Protein AF-A0AAJ6CS43-F1 (afdb_monomer_lite)

Radius of gyration: 24.89 Å; chains: 1; bounding box: 46×16×70 Å

pLDDT: mean 78.53, std 12.52, range [48.0, 92.06]

Sequence (75 aa):
MVIKWVLLFVAFLIVGGCWLLVRNDRRNNKPQQQSTVEEEHYRLGREHALAGEKASLATEAYKDGFSDGLKQRKS

Structure (mmCIF, N/CA/C/O backbone):
data_AF-A0AAJ6CS43-F1
#
_entry.id   AF-A0AAJ6CS43-F1
#
loop_
_atom_site.group_PDB
_atom_site.id
_atom_site.type_symbol
_atom_site.label_atom_id
_atom_site.label_alt_id
_atom_site.label_comp_id
_atom_site.label_asym_id
_atom_site.label_entity_id
_atom_site.label_seq_id
_atom_site.pdbx_PDB_ins_code
_atom_site.Cartn_x
_atom_site.Cartn_y
_atom_site.Cartn_z
_atom_site.occupancy
_atom_site.B_iso_or_equiv
_atom_site.auth_seq_id
_atom_site.auth_comp_id
_atom_site.auth_asym_id
_atom_site.auth_atom_id
_atom_site.pdbx_PDB_model_num
ATOM 1 N N . MET A 1 1 ? 22.882 6.003 -50.680 1.00 62.62 1 MET A N 1
ATOM 2 C CA . MET A 1 1 ? 22.252 7.095 -49.895 1.00 62.62 1 MET A CA 1
ATOM 3 C C . MET A 1 1 ? 21.149 6.612 -48.948 1.00 62.62 1 MET A C 1
ATOM 5 O O . MET A 1 1 ? 21.142 7.060 -47.812 1.00 62.62 1 MET A O 1
ATOM 9 N N . VAL A 1 2 ? 20.272 5.682 -49.349 1.00 73.44 2 VAL A N 1
ATOM 10 C CA . VAL A 1 2 ? 19.100 5.228 -48.558 1.00 73.44 2 VAL A CA 1
ATOM 11 C C . VAL A 1 2 ? 19.458 4.522 -47.238 1.00 73.44 2 VAL A C 1
ATOM 13 O O . VAL A 1 2 ? 18.852 4.795 -46.210 1.00 73.44 2 VAL A O 1
ATOM 16 N N . ILE A 1 3 ? 20.507 3.693 -47.224 1.00 81.69 3 ILE A N 1
ATOM 17 C CA . ILE A 1 3 ? 20.952 2.940 -46.030 1.00 81.69 3 ILE A CA 1
ATOM 18 C C . ILE A 1 3 ? 21.264 3.848 -44.830 1.00 81.69 3 ILE A C 1
ATOM 20 O O . ILE A 1 3 ? 20.985 3.495 -43.689 1.00 81.69 3 ILE A O 1
ATOM 24 N N . LYS A 1 4 ? 21.794 5.050 -45.078 1.00 81.12 4 LYS A N 1
ATOM 25 C CA . LYS A 1 4 ? 22.167 5.996 -44.018 1.00 81.12 4 LYS A CA 1
ATOM 26 C C . LYS A 1 4 ? 20.931 6.558 -43.301 1.00 81.12 4 LYS A C 1
ATOM 28 O O . LYS A 1 4 ? 20.960 6.738 -42.090 1.00 81.12 4 LYS A O 1
ATOM 33 N N . TRP A 1 5 ? 19.832 6.746 -44.032 1.00 84.31 5 TRP A N 1
ATOM 34 C CA . TRP A 1 5 ? 18.541 7.166 -43.478 1.00 84.31 5 TRP A CA 1
ATOM 35 C C . TRP A 1 5 ? 17.852 6.047 -42.700 1.00 84.31 5 TRP A C 1
ATOM 37 O O . TRP A 1 5 ? 17.295 6.303 -41.638 1.00 84.31 5 TRP A O 1
ATOM 47 N N . VAL A 1 6 ? 17.957 4.803 -43.177 1.00 84.75 6 VAL A N 1
ATOM 48 C CA . VAL A 1 6 ? 17.419 3.629 -42.471 1.00 84.75 6 VAL A CA 1
ATOM 49 C C . VAL A 1 6 ? 18.102 3.452 -41.113 1.00 84.75 6 VAL A C 1
ATOM 51 O O . VAL A 1 6 ? 17.422 3.279 -40.106 1.00 84.75 6 VAL A O 1
ATOM 54 N N . LEU A 1 7 ? 19.433 3.578 -41.053 1.00 82.75 7 LEU A N 1
ATOM 55 C CA . LEU A 1 7 ? 20.180 3.478 -39.794 1.00 82.75 7 LEU A CA 1
ATOM 56 C C . LEU A 1 7 ? 19.816 4.591 -38.799 1.00 82.75 7 LEU A C 1
ATOM 58 O O . LEU A 1 7 ? 19.660 4.319 -37.609 1.00 82.75 7 LEU A O 1
ATOM 62 N N . LEU A 1 8 ? 19.627 5.826 -39.275 1.00 82.88 8 LEU A N 1
ATOM 63 C CA . LEU A 1 8 ? 19.184 6.939 -38.428 1.00 82.88 8 LEU A CA 1
ATOM 64 C C . LEU A 1 8 ? 17.766 6.723 -37.887 1.00 82.88 8 LEU A C 1
ATOM 66 O O . LEU A 1 8 ? 17.503 7.022 -36.724 1.00 82.88 8 LEU A O 1
ATOM 70 N N . PHE A 1 9 ? 16.868 6.165 -38.699 1.00 84.44 9 PHE A N 1
ATOM 71 C CA . PHE A 1 9 ? 15.496 5.882 -38.285 1.00 84.44 9 PHE A CA 1
ATOM 72 C C . PHE A 1 9 ? 15.442 4.795 -37.205 1.00 84.44 9 PHE A C 1
ATOM 74 O O . PHE A 1 9 ? 14.760 4.955 -36.195 1.00 84.44 9 PHE A O 1
ATOM 81 N N . VAL A 1 10 ? 16.228 3.725 -37.366 1.00 83.62 10 VAL A N 1
ATOM 82 C CA . VAL A 1 10 ? 16.345 2.658 -36.361 1.00 83.62 10 VAL A CA 1
ATOM 83 C C . VAL A 1 10 ? 16.919 3.202 -35.050 1.00 83.62 10 VAL A C 1
ATOM 85 O O . VAL A 1 10 ? 16.369 2.930 -33.985 1.00 83.62 10 VAL A O 1
ATOM 88 N N . ALA A 1 11 ? 17.967 4.029 -35.110 1.00 82.69 11 ALA A N 1
ATOM 89 C CA . ALA A 1 11 ? 18.533 4.657 -33.918 1.00 82.69 11 ALA A CA 1
ATOM 90 C C . ALA A 1 11 ? 17.512 5.558 -33.197 1.00 82.69 11 ALA A C 1
ATOM 92 O O . ALA A 1 11 ? 17.408 5.514 -31.972 1.00 82.69 11 ALA A O 1
ATOM 93 N N . PHE A 1 12 ? 16.714 6.324 -33.947 1.00 84.44 12 PHE A N 1
ATOM 94 C CA . PHE A 1 12 ? 15.675 7.186 -33.381 1.00 84.44 12 PHE A CA 1
ATOM 95 C C . PHE A 1 12 ? 14.562 6.383 -32.693 1.00 84.44 12 PHE A C 1
ATOM 97 O O . PHE A 1 12 ? 14.118 6.757 -31.609 1.00 84.44 12 PHE A O 1
ATOM 104 N N . LEU A 1 13 ? 14.154 5.248 -33.272 1.00 84.38 13 LEU A N 1
ATOM 105 C CA . LEU A 1 13 ? 13.170 4.350 -32.661 1.00 84.38 13 LEU A CA 1
ATOM 106 C C . LE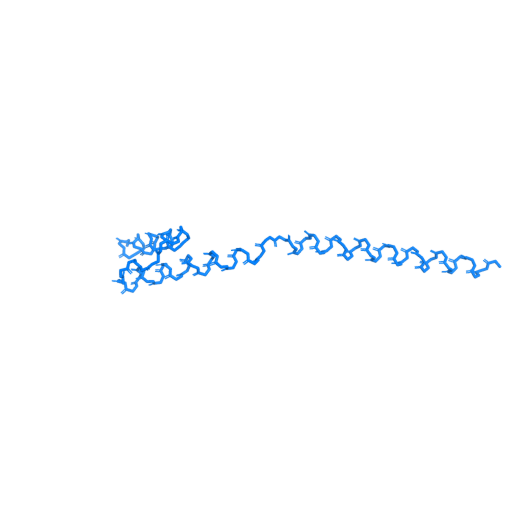U A 1 13 ? 13.691 3.697 -31.378 1.00 84.38 13 LEU A C 1
ATOM 108 O O . LEU A 1 13 ? 12.942 3.603 -30.409 1.00 84.38 13 LEU A O 1
ATOM 112 N N . ILE A 1 14 ? 14.964 3.292 -31.338 1.00 84.06 14 ILE A N 1
ATOM 113 C CA . ILE A 1 14 ? 15.573 2.713 -30.131 1.00 84.06 14 ILE A CA 1
ATOM 114 C C . ILE A 1 14 ? 15.656 3.765 -29.021 1.00 84.06 14 ILE A C 1
ATOM 116 O O . ILE A 1 14 ? 15.244 3.501 -27.895 1.00 84.06 14 ILE A O 1
ATOM 120 N N . VAL A 1 15 ? 16.127 4.978 -29.329 1.00 83.81 15 VAL A N 1
ATOM 121 C CA . VAL A 1 15 ? 16.236 6.059 -28.335 1.00 83.81 15 VAL A CA 1
ATOM 122 C C . VAL A 1 15 ? 14.855 6.509 -27.855 1.00 83.81 15 VAL A C 1
ATOM 124 O O . VAL A 1 15 ? 14.638 6.632 -26.649 1.00 83.81 15 VAL A O 1
ATOM 127 N N . GLY A 1 16 ? 13.900 6.699 -28.770 1.00 82.06 16 GLY A N 1
ATOM 128 C CA . GLY A 1 16 ? 12.521 7.054 -28.435 1.00 82.06 16 GLY A CA 1
ATOM 129 C C . GLY A 1 16 ? 11.816 5.964 -27.626 1.00 82.06 16 GLY A C 1
ATOM 130 O O . GLY A 1 16 ? 11.164 6.268 -26.629 1.00 82.06 16 GLY A O 1
ATOM 131 N N . GLY A 1 17 ? 12.008 4.696 -27.999 1.00 79.25 17 GLY A N 1
ATOM 132 C CA . GLY A 1 17 ? 11.488 3.532 -27.283 1.00 79.25 17 GLY A CA 1
ATOM 133 C C . GLY A 1 17 ? 12.068 3.401 -25.874 1.00 79.25 17 GLY A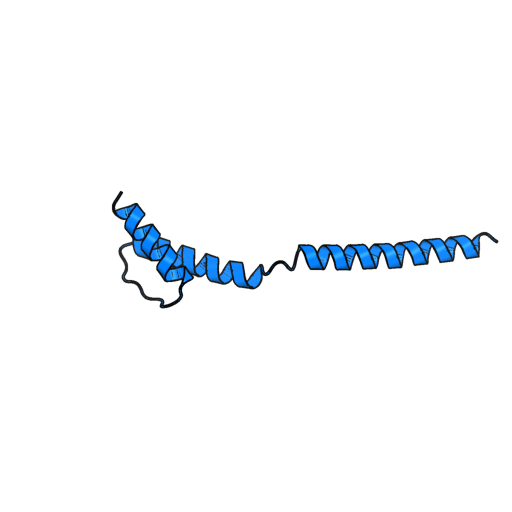 C 1
ATOM 134 O O . GLY A 1 17 ? 11.308 3.258 -24.917 1.00 79.25 17 GLY A O 1
ATOM 135 N N . CYS A 1 18 ? 13.389 3.547 -25.717 1.00 79.31 18 CYS A N 1
ATOM 136 C CA . CYS A 1 18 ? 14.052 3.569 -24.410 1.00 79.31 18 CYS A CA 1
ATOM 137 C C . CYS A 1 18 ? 13.559 4.730 -23.535 1.00 79.31 18 CYS A C 1
ATOM 139 O O . CYS A 1 18 ? 13.305 4.541 -22.345 1.00 79.31 18 CYS A O 1
ATOM 141 N N . TRP A 1 19 ? 13.370 5.922 -24.109 1.00 79.00 19 TRP A N 1
ATOM 142 C CA . TRP A 1 19 ? 12.845 7.073 -23.373 1.00 79.00 19 TRP A CA 1
ATOM 143 C C . TRP A 1 19 ? 11.396 6.853 -22.915 1.00 79.00 19 TRP A C 1
ATOM 145 O O . TRP A 1 19 ? 11.035 7.212 -21.792 1.00 79.00 19 TRP A O 1
ATOM 155 N N . LEU A 1 20 ? 10.574 6.209 -23.749 1.00 75.31 20 LEU A N 1
ATOM 156 C CA . LEU A 1 20 ? 9.187 5.879 -23.425 1.00 75.31 20 LEU A CA 1
ATOM 157 C C . LEU A 1 20 ? 9.093 4.803 -22.331 1.00 75.31 20 LEU A C 1
ATOM 159 O O . LEU A 1 20 ? 8.293 4.953 -21.409 1.00 75.31 20 LEU A O 1
ATOM 163 N N . LEU A 1 21 ? 9.951 3.779 -22.384 1.00 71.00 21 LEU A N 1
ATOM 164 C CA . LEU A 1 21 ? 10.083 2.749 -21.348 1.00 71.00 21 LEU A CA 1
ATOM 165 C C . LEU A 1 21 ? 10.483 3.350 -19.997 1.00 71.00 21 LEU A C 1
ATOM 167 O O . LEU A 1 21 ? 9.786 3.129 -19.012 1.00 71.00 21 LEU A O 1
ATOM 171 N N . VAL A 1 22 ? 11.523 4.189 -19.955 1.00 71.00 22 VAL A N 1
ATOM 172 C CA . VAL A 1 22 ? 11.955 4.878 -18.722 1.00 71.00 22 VAL A CA 1
ATOM 173 C C . VAL A 1 22 ? 10.857 5.794 -18.171 1.00 71.00 22 VAL A C 1
ATOM 175 O O . VAL A 1 22 ? 10.666 5.892 -16.958 1.00 71.00 22 VAL A O 1
ATOM 178 N N . ARG A 1 23 ? 10.103 6.474 -19.042 1.00 68.44 23 ARG A N 1
ATOM 179 C CA . ARG A 1 23 ? 8.993 7.339 -18.622 1.00 68.44 23 ARG A CA 1
ATOM 180 C C . ARG A 1 23 ? 7.804 6.541 -18.083 1.00 68.44 23 ARG A C 1
ATOM 182 O O . ARG A 1 23 ? 7.142 7.013 -17.158 1.00 68.44 23 ARG A O 1
ATOM 189 N N . ASN A 1 24 ? 7.530 5.371 -18.655 1.00 64.38 24 ASN A N 1
ATOM 190 C CA . ASN A 1 24 ? 6.483 4.473 -18.182 1.00 64.38 24 ASN A CA 1
ATOM 191 C C . ASN A 1 24 ? 6.864 3.845 -16.835 1.00 64.38 24 ASN A C 1
ATOM 193 O O . ASN A 1 24 ? 6.055 3.831 -15.911 1.00 64.38 24 ASN A O 1
ATOM 197 N N . ASP A 1 25 ? 8.125 3.441 -16.691 1.00 61.91 25 ASP A N 1
ATOM 198 C CA . ASP A 1 25 ? 8.678 2.906 -15.450 1.00 61.91 25 ASP A CA 1
ATOM 199 C C . ASP A 1 25 ? 8.585 3.929 -14.305 1.00 61.91 25 ASP A C 1
ATOM 201 O O . ASP A 1 25 ? 8.053 3.623 -13.243 1.00 61.91 25 ASP A O 1
ATOM 205 N N . ARG A 1 26 ? 8.922 5.206 -14.551 1.00 58.16 26 ARG A N 1
ATOM 206 C CA . ARG A 1 26 ? 8.730 6.278 -13.553 1.00 58.16 26 ARG A CA 1
ATOM 207 C C . ARG A 1 26 ? 7.270 6.590 -13.209 1.00 58.16 26 ARG A C 1
ATOM 209 O O . ARG A 1 26 ? 7.021 7.177 -12.159 1.00 58.16 26 ARG A O 1
ATOM 216 N N . ARG A 1 27 ? 6.308 6.280 -14.085 1.00 54.47 27 ARG A N 1
ATOM 217 C CA . ARG A 1 27 ? 4.874 6.477 -13.799 1.00 54.47 27 ARG A CA 1
ATOM 218 C C . ARG A 1 27 ? 4.270 5.308 -13.028 1.00 54.47 27 ARG A C 1
ATOM 220 O O . ARG A 1 27 ? 3.392 5.553 -12.204 1.00 54.47 27 ARG A O 1
ATOM 227 N N . ASN A 1 28 ? 4.751 4.092 -13.275 1.00 52.59 28 ASN A N 1
ATOM 228 C CA . ASN A 1 28 ? 4.311 2.895 -12.563 1.00 52.59 28 ASN A CA 1
ATOM 229 C C . ASN A 1 28 ? 5.046 2.691 -11.233 1.00 52.59 28 ASN A C 1
ATOM 231 O O . ASN A 1 28 ? 4.439 2.193 -10.296 1.00 52.59 28 ASN A O 1
ATOM 235 N N . ASN A 1 29 ? 6.278 3.187 -11.089 1.00 50.09 29 ASN A N 1
ATOM 236 C CA . ASN A 1 29 ? 6.998 3.264 -9.814 1.00 50.09 29 ASN A CA 1
ATOM 237 C C . 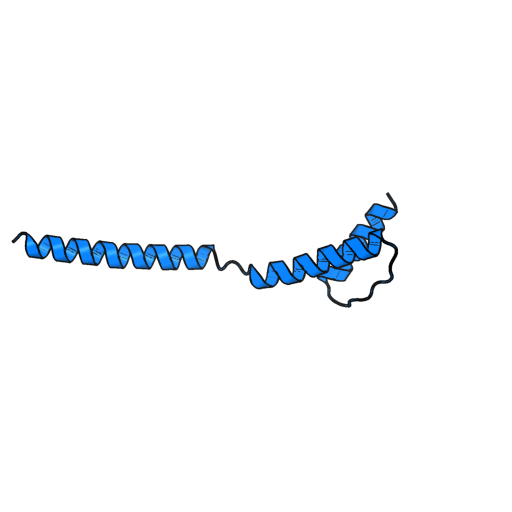ASN A 1 29 ? 6.573 4.486 -8.976 1.00 50.09 29 ASN A C 1
ATOM 239 O O . ASN A 1 29 ? 7.395 5.189 -8.387 1.00 50.09 29 ASN A O 1
ATOM 243 N N . LYS A 1 30 ? 5.262 4.740 -8.884 1.00 51.12 30 LYS A N 1
ATOM 244 C CA . LYS A 1 30 ? 4.720 5.275 -7.626 1.00 51.12 30 LYS A CA 1
ATOM 245 C C . LYS A 1 30 ? 4.905 4.179 -6.567 1.00 51.12 30 LYS A C 1
ATOM 247 O O . LYS A 1 30 ? 4.938 3.016 -6.952 1.00 51.12 30 LYS A O 1
ATOM 252 N N . PRO A 1 31 ? 5.062 4.504 -5.275 1.00 49.00 31 PRO A N 1
ATOM 253 C CA . PRO A 1 31 ? 5.426 3.555 -4.217 1.00 49.00 31 PRO A CA 1
ATOM 254 C C . PRO A 1 31 ? 4.281 2.567 -3.933 1.00 49.00 31 PRO A C 1
ATOM 256 O O . PRO A 1 31 ? 3.661 2.590 -2.878 1.00 49.00 31 PRO A O 1
ATOM 259 N N . GLN A 1 32 ? 3.965 1.707 -4.896 1.00 48.00 32 GLN A N 1
ATOM 260 C CA . GLN A 1 32 ? 2.833 0.796 -4.841 1.00 48.00 32 GLN A CA 1
ATOM 261 C C . GLN A 1 32 ? 3.086 -0.324 -3.836 1.00 48.00 32 GLN A C 1
ATOM 263 O O . GLN A 1 32 ? 2.150 -0.856 -3.263 1.00 48.00 32 GLN A O 1
ATOM 268 N N . GLN A 1 33 ? 4.357 -0.649 -3.594 1.00 50.38 33 GLN A N 1
ATOM 269 C CA . GLN A 1 33 ? 4.761 -1.724 -2.694 1.00 50.38 33 GLN A CA 1
ATOM 270 C C . GLN A 1 33 ? 4.649 -1.338 -1.212 1.00 50.38 33 GLN A C 1
ATOM 272 O O . GLN A 1 33 ? 4.494 -2.208 -0.362 1.00 50.38 33 GLN A O 1
ATOM 277 N N . GLN A 1 34 ? 4.708 -0.040 -0.904 1.00 49.91 34 GLN A N 1
ATOM 278 C CA . GLN A 1 34 ? 4.509 0.464 0.454 1.00 49.91 34 GLN A CA 1
ATOM 279 C C . GLN A 1 34 ? 3.024 0.751 0.712 1.00 49.91 34 GLN A C 1
ATOM 281 O O . GLN A 1 34 ? 2.525 0.441 1.792 1.00 49.91 34 GLN A O 1
ATOM 286 N N . SER A 1 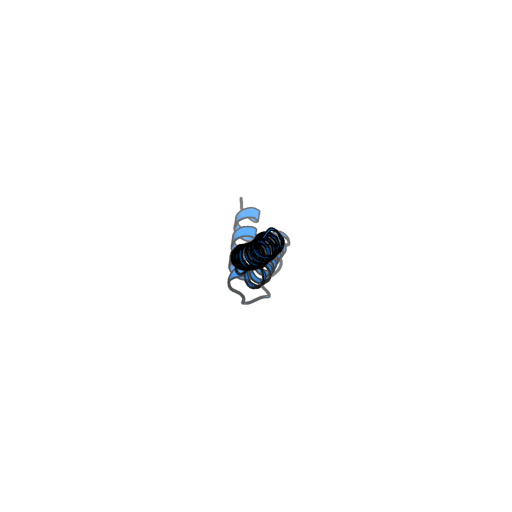35 ? 2.297 1.221 -0.314 1.00 55.94 35 SER A N 1
ATOM 287 C CA . SER A 1 35 ? 0.850 1.418 -0.215 1.00 55.94 35 SER A CA 1
ATOM 288 C C . SER A 1 35 ? 0.093 0.108 -0.006 1.00 55.94 35 SER A C 1
ATOM 290 O O . SER A 1 35 ? -0.816 0.098 0.808 1.00 55.94 35 SER A O 1
ATOM 292 N N . THR A 1 36 ? 0.466 -1.007 -0.653 1.00 68.38 36 THR A N 1
ATOM 293 C CA . THR A 1 36 ? -0.248 -2.282 -0.438 1.00 68.38 36 THR A CA 1
ATOM 294 C C . THR A 1 36 ? -0.144 -2.775 0.996 1.00 68.38 36 THR A C 1
ATOM 296 O O . THR A 1 36 ? -1.146 -3.204 1.554 1.00 68.38 36 THR A O 1
ATOM 299 N N . VAL A 1 37 ? 1.035 -2.693 1.616 1.00 77.06 37 VAL A N 1
ATOM 300 C CA . VAL A 1 37 ? 1.215 -3.190 2.986 1.00 77.06 37 VAL A CA 1
ATOM 301 C C . VAL A 1 37 ? 0.467 -2.308 3.985 1.00 77.06 37 VAL A C 1
ATOM 303 O O . VAL A 1 37 ? -0.213 -2.829 4.865 1.00 77.06 37 VAL A O 1
ATOM 306 N N . GLU A 1 38 ? 0.555 -0.983 3.871 1.00 79.44 38 GLU A N 1
ATOM 307 C CA . GLU A 1 38 ? -0.193 -0.076 4.756 1.00 79.44 38 GLU A CA 1
ATOM 308 C C . GLU A 1 38 ? -1.710 -0.221 4.569 1.00 79.44 38 GLU A C 1
ATOM 310 O O . GLU A 1 38 ? -2.453 -0.278 5.549 1.00 79.44 38 GLU A O 1
ATOM 315 N N . GLU A 1 39 ? -2.174 -0.368 3.330 1.00 80.69 39 GLU A N 1
ATOM 316 C CA . GLU A 1 39 ? -3.589 -0.534 3.000 1.00 80.69 39 GLU A CA 1
ATOM 317 C C . GLU A 1 39 ? -4.140 -1.890 3.478 1.00 80.69 39 GLU A C 1
ATOM 319 O O . GLU A 1 39 ? -5.255 -1.952 4.003 1.00 80.69 39 GLU A O 1
ATOM 324 N N . GLU A 1 40 ? -3.341 -2.960 3.410 1.00 85.31 40 GLU A N 1
ATOM 325 C CA . GLU A 1 40 ? -3.662 -4.255 4.023 1.00 85.31 40 GLU A CA 1
ATOM 326 C C . GLU A 1 40 ? -3.791 -4.149 5.548 1.00 85.31 40 GLU A C 1
ATOM 328 O O . GLU A 1 40 ? -4.784 -4.615 6.112 1.00 85.31 40 GLU A O 1
ATOM 333 N N . HIS A 1 41 ? -2.842 -3.490 6.223 1.00 88.06 41 HIS A N 1
ATOM 334 C CA . HIS A 1 41 ? -2.911 -3.281 7.673 1.00 88.06 41 HIS A CA 1
ATOM 335 C C . HIS A 1 41 ? -4.140 -2.459 8.073 1.00 88.06 41 HIS A C 1
ATOM 337 O O . HIS A 1 41 ? -4.809 -2.795 9.053 1.00 88.06 41 HIS A O 1
ATOM 343 N N . TYR A 1 42 ? -4.459 -1.415 7.309 1.00 88.12 42 TYR A N 1
ATOM 344 C CA . TYR A 1 42 ? -5.650 -0.600 7.516 1.00 88.12 42 TYR A CA 1
ATOM 345 C C . TYR A 1 42 ? -6.936 -1.418 7.362 1.00 88.12 42 TYR A C 1
ATOM 347 O O . TYR A 1 42 ? -7.825 -1.358 8.220 1.00 88.12 42 TYR A O 1
ATOM 355 N N . ARG A 1 43 ? -7.034 -2.239 6.312 1.00 87.50 43 ARG A N 1
ATOM 356 C CA . ARG A 1 43 ? -8.213 -3.082 6.091 1.00 87.50 43 ARG A CA 1
ATOM 357 C C . ARG A 1 43 ? -8.382 -4.124 7.196 1.00 87.50 43 ARG A C 1
ATOM 359 O O . ARG A 1 43 ? -9.486 -4.262 7.719 1.00 87.50 43 ARG A O 1
ATOM 366 N N . LEU A 1 44 ? -7.290 -4.766 7.613 1.00 89.88 44 LEU A N 1
ATOM 367 C CA . LEU A 1 44 ? -7.287 -5.731 8.714 1.00 89.88 44 LEU A CA 1
ATOM 368 C C . LEU A 1 44 ? -7.751 -5.093 10.033 1.00 89.88 44 LEU A C 1
ATOM 370 O O . LEU A 1 44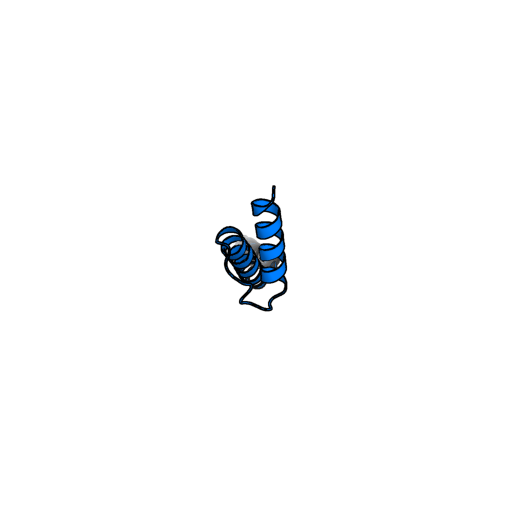 ? -8.593 -5.652 10.733 1.00 89.88 44 LEU A O 1
ATOM 374 N N . GLY A 1 45 ? -7.256 -3.890 10.347 1.00 90.31 45 GLY A N 1
ATOM 375 C CA . GLY A 1 45 ? -7.691 -3.135 11.524 1.00 90.31 45 GLY A CA 1
ATOM 376 C C . GLY A 1 45 ? -9.193 -2.876 11.521 1.00 90.31 45 GLY A C 1
ATOM 377 O O . GLY A 1 45 ? -9.869 -3.112 12.525 1.00 90.31 45 GLY A O 1
ATOM 378 N N . ARG A 1 46 ? -9.738 -2.452 10.378 1.00 90.38 46 ARG A N 1
ATOM 379 C CA . ARG A 1 46 ? -11.174 -2.202 10.221 1.00 90.38 46 ARG A CA 1
ATOM 380 C C . ARG A 1 46 ? -12.006 -3.470 10.407 1.00 90.38 46 ARG A C 1
ATOM 382 O O . ARG A 1 46 ? -13.004 -3.432 11.125 1.00 90.38 46 ARG A O 1
ATOM 389 N N . GLU A 1 47 ? -11.597 -4.577 9.793 1.00 90.62 47 GLU A N 1
ATOM 390 C CA . GLU A 1 47 ? -12.282 -5.870 9.905 1.00 90.62 47 GLU A CA 1
ATOM 391 C C . GLU A 1 47 ? -12.308 -6.371 11.360 1.00 90.62 47 GLU A C 1
ATOM 393 O O . GLU A 1 47 ? -13.381 -6.698 11.870 1.00 90.62 47 GLU A O 1
ATOM 398 N N . HIS A 1 48 ? -11.178 -6.317 12.073 1.00 91.50 48 HIS A N 1
ATOM 399 C CA . HIS A 1 48 ? -11.099 -6.691 13.493 1.00 91.50 48 HIS A CA 1
ATOM 400 C C . HIS A 1 48 ? -12.019 -5.832 14.380 1.00 91.50 48 HIS A C 1
ATOM 402 O O . HIS A 1 48 ? -12.694 -6.346 15.274 1.00 91.50 48 HIS A O 1
ATOM 408 N N . ALA A 1 49 ? -12.091 -4.520 14.129 1.00 90.19 49 ALA A N 1
ATOM 409 C CA . ALA A 1 49 ? -12.976 -3.628 14.878 1.00 90.19 49 ALA A CA 1
ATOM 410 C C . ALA A 1 49 ? -14.464 -3.932 14.653 1.00 90.19 49 ALA A C 1
ATOM 412 O O . ALA A 1 49 ? -15.257 -3.876 15.599 1.00 90.19 49 ALA A O 1
ATOM 413 N N . LEU A 1 50 ? -14.845 -4.276 13.420 1.00 87.88 50 LEU A N 1
ATOM 414 C CA . LEU A 1 50 ? -16.208 -4.693 13.082 1.00 87.88 50 LEU A CA 1
ATOM 415 C C . LEU A 1 50 ? -16.553 -6.057 13.701 1.00 87.88 50 LEU A C 1
ATOM 417 O O . LEU A 1 50 ? -17.665 -6.231 14.201 1.00 87.88 50 LEU A O 1
ATOM 421 N N . ALA A 1 51 ? -15.591 -6.984 13.744 1.00 89.00 51 ALA A N 1
ATOM 422 C CA . ALA A 1 51 ? -15.715 -8.280 14.413 1.00 89.00 51 ALA A CA 1
ATOM 423 C C . ALA A 1 51 ? -15.749 -8.178 15.954 1.00 89.00 51 ALA A C 1
ATOM 425 O O . ALA A 1 51 ? -16.137 -9.130 16.630 1.00 89.00 51 ALA A O 1
ATOM 426 N N . GLY A 1 52 ? -15.398 -7.019 16.525 1.00 85.00 52 GLY A N 1
ATOM 427 C CA . GLY A 1 52 ? -15.363 -6.796 17.973 1.00 85.00 52 GLY A CA 1
ATOM 428 C C . GLY A 1 52 ? -14.114 -7.358 18.658 1.00 85.00 52 GLY A C 1
ATOM 429 O O . GLY A 1 52 ? -14.114 -7.553 19.875 1.00 85.00 52 GLY A O 1
ATOM 430 N N . GLU A 1 53 ? -13.055 -7.616 17.894 1.00 84.62 53 GLU A N 1
ATOM 431 C CA . GLU A 1 53 ? -11.775 -8.090 18.410 1.00 84.62 53 GLU A CA 1
ATOM 432 C C . GLU A 1 53 ? -10.973 -6.952 19.061 1.00 84.62 53 GLU A C 1
ATOM 434 O O . GLU A 1 53 ? -11.227 -5.764 18.846 1.00 84.62 53 GLU A O 1
ATOM 439 N N . LYS A 1 54 ? -9.993 -7.297 19.904 1.00 82.94 54 LYS A N 1
ATOM 440 C CA . LYS A 1 54 ? -9.097 -6.304 20.517 1.00 82.94 54 LYS A CA 1
ATOM 441 C C . LYS A 1 54 ? -8.002 -5.902 19.530 1.00 82.94 54 LYS A C 1
ATOM 443 O O . LYS A 1 54 ? -7.546 -6.715 18.732 1.00 82.94 54 LYS A O 1
ATOM 448 N N . ALA A 1 55 ? -7.536 -4.657 19.619 1.00 80.19 55 ALA A N 1
ATOM 449 C CA . ALA A 1 55 ? -6.415 -4.195 18.809 1.00 80.19 55 ALA A CA 1
ATOM 450 C C . ALA A 1 55 ? -5.167 -5.051 19.091 1.00 80.19 55 ALA A C 1
ATOM 452 O O . ALA A 1 55 ? -4.671 -5.063 20.217 1.00 80.19 55 ALA A O 1
ATOM 453 N N . SER A 1 56 ? -4.683 -5.769 18.072 1.00 76.56 56 SER A N 1
ATOM 454 C CA . SER A 1 56 ? -3.567 -6.716 18.208 1.00 76.56 56 SER A CA 1
ATOM 455 C C . SER A 1 56 ? -2.275 -6.246 17.531 1.00 76.56 56 SER A C 1
ATOM 457 O O . SER A 1 56 ? -1.217 -6.811 17.797 1.00 76.56 56 SER A O 1
ATOM 459 N N . LEU A 1 57 ? -2.336 -5.223 16.674 1.00 81.44 57 LEU A N 1
ATOM 460 C CA . LEU A 1 57 ? -1.190 -4.679 15.943 1.00 81.44 57 LEU A CA 1
ATOM 461 C C . LEU A 1 57 ? -0.948 -3.209 16.296 1.00 81.44 57 LEU A C 1
ATOM 463 O O . LEU A 1 57 ? -1.881 -2.424 16.466 1.00 81.44 57 LEU A O 1
ATOM 467 N N . ALA A 1 58 ? 0.332 -2.842 16.412 1.00 80.12 58 ALA A N 1
ATOM 468 C CA . ALA A 1 58 ? 0.763 -1.500 16.804 1.00 80.12 58 ALA A CA 1
ATOM 469 C C . ALA A 1 58 ? 1.061 -0.561 15.619 1.00 80.12 58 ALA A C 1
ATOM 471 O O . ALA A 1 58 ? 1.461 0.579 15.860 1.00 80.12 58 ALA A O 1
ATOM 472 N N . THR A 1 59 ? 0.865 -1.011 14.375 1.00 85.75 59 THR A N 1
ATOM 473 C CA . THR A 1 59 ? 1.081 -0.202 13.168 1.00 85.75 59 THR A CA 1
ATOM 474 C C . THR A 1 59 ? 0.060 0.931 13.069 1.00 85.75 59 THR A C 1
ATOM 476 O O . THR A 1 59 ? -1.102 0.770 13.447 1.00 85.75 59 THR A O 1
ATOM 479 N N . GLU A 1 60 ? 0.495 2.092 12.573 1.00 85.81 60 GLU A N 1
ATOM 480 C CA . GLU A 1 60 ? -0.354 3.289 12.468 1.00 85.81 60 GLU A CA 1
ATOM 481 C C . GLU A 1 60 ? -1.568 3.032 11.567 1.00 85.81 60 GLU A C 1
ATOM 483 O O . GLU A 1 60 ? -2.702 3.200 12.009 1.00 85.81 60 GLU A O 1
ATOM 488 N N . ALA A 1 61 ? -1.345 2.457 10.381 1.00 87.88 61 ALA A N 1
ATOM 489 C CA . ALA A 1 61 ? -2.413 2.107 9.449 1.00 87.88 61 ALA A CA 1
ATOM 490 C C . ALA A 1 61 ? -3.473 1.164 10.059 1.00 87.88 61 ALA A C 1
ATOM 492 O O . ALA A 1 61 ? -4.671 1.383 9.887 1.00 87.88 61 ALA A O 1
ATOM 493 N N . TYR A 1 62 ? -3.063 0.153 10.837 1.00 90.06 62 TYR A N 1
ATOM 494 C CA . TYR A 1 62 ? -3.999 -0.751 11.520 1.00 90.06 62 TYR A CA 1
ATOM 495 C C . TYR A 1 62 ? -4.838 -0.024 12.574 1.00 90.06 62 TYR A C 1
ATOM 497 O O . TYR A 1 62 ? -6.044 -0.252 12.667 1.00 90.06 62 TYR A O 1
ATOM 505 N N . LYS A 1 63 ? -4.224 0.857 13.374 1.00 89.50 63 LYS A N 1
ATOM 506 C CA . LYS A 1 63 ? -4.943 1.634 14.396 1.00 89.50 63 LYS A CA 1
ATOM 507 C C . LYS A 1 63 ? -5.970 2.566 13.767 1.00 89.50 63 LYS A C 1
ATOM 509 O O . LYS A 1 63 ? -7.089 2.642 14.277 1.00 89.50 63 LYS A O 1
ATOM 514 N N . ASP A 1 64 ? -5.613 3.209 12.659 1.00 90.00 64 ASP A N 1
ATOM 515 C CA . ASP A 1 64 ? -6.521 4.077 11.912 1.00 90.00 64 ASP A CA 1
ATOM 516 C C . ASP A 1 64 ? -7.732 3.283 11.414 1.00 90.00 64 ASP A C 1
ATOM 518 O O . ASP A 1 64 ? -8.872 3.628 11.744 1.00 90.00 64 ASP A O 1
ATOM 522 N N . GLY A 1 65 ? -7.494 2.148 10.748 1.00 89.00 65 GLY A N 1
ATOM 523 C CA . GLY A 1 65 ? -8.556 1.264 10.266 1.00 89.00 65 GLY A CA 1
ATOM 524 C C . GLY A 1 65 ? -9.443 0.723 11.387 1.00 89.00 65 GLY A C 1
ATOM 525 O O . GLY A 1 65 ? -10.671 0.744 11.276 1.00 89.00 65 GLY A O 1
ATOM 526 N N . PHE A 1 66 ? -8.841 0.310 12.504 1.00 92.06 66 PHE A N 1
ATOM 527 C CA . PHE A 1 66 ? -9.551 -0.170 13.691 1.00 92.06 66 PHE A CA 1
ATOM 528 C C . PHE A 1 66 ? -10.419 0.924 14.324 1.00 92.06 66 PHE A C 1
ATOM 530 O O . PHE A 1 66 ? -11.572 0.682 14.686 1.00 92.06 66 PHE A O 1
ATOM 537 N N . SER A 1 67 ? -9.912 2.155 14.414 1.00 90.06 67 SER A N 1
ATOM 538 C CA . SER A 1 67 ? -10.681 3.286 14.936 1.00 90.06 67 SER A CA 1
ATOM 539 C C . SER A 1 67 ? -11.906 3.598 14.068 1.00 90.06 67 SER A C 1
ATOM 541 O O . SER A 1 67 ? -12.986 3.864 14.601 1.00 90.06 67 SER A O 1
ATOM 543 N N . ASP A 1 68 ? -11.768 3.500 12.745 1.00 91.12 68 ASP A N 1
ATOM 544 C CA . ASP A 1 68 ? -12.859 3.737 11.804 1.00 91.12 68 ASP A CA 1
ATOM 545 C C . ASP A 1 68 ? -13.902 2.618 11.842 1.00 91.12 68 ASP A C 1
ATOM 547 O O . ASP A 1 68 ? -15.100 2.904 11.886 1.00 91.12 68 ASP A O 1
ATOM 551 N N . GLY A 1 69 ? -13.475 1.353 11.930 1.00 89.75 69 GLY A N 1
ATOM 552 C CA . GLY A 1 69 ? -14.392 0.225 12.118 1.00 89.75 69 GLY A CA 1
ATOM 553 C C . GLY A 1 69 ? -15.196 0.332 13.422 1.00 89.75 69 GLY A C 1
ATOM 554 O O . GLY A 1 69 ? -16.397 0.057 13.439 1.00 89.75 69 GLY A O 1
ATOM 555 N N . LEU A 1 70 ? -14.585 0.831 14.505 1.00 89.25 70 LEU A N 1
ATOM 556 C CA . LEU A 1 70 ? -15.293 1.085 15.765 1.00 89.25 70 LEU A CA 1
ATOM 557 C C . LEU A 1 70 ? -16.326 2.213 15.650 1.00 89.25 70 LEU A C 1
ATOM 559 O O . LEU A 1 70 ? -17.389 2.112 16.265 1.00 89.25 70 LEU A O 1
ATOM 563 N N . LYS A 1 71 ? -16.031 3.284 14.898 1.00 88.69 71 LYS A N 1
ATOM 564 C CA . LYS A 1 71 ? -17.007 4.353 14.617 1.00 88.69 71 LYS A CA 1
ATOM 565 C C . LYS A 1 71 ? -18.181 3.800 13.813 1.00 88.69 71 LYS A C 1
ATOM 567 O O . LYS A 1 71 ? -19.322 4.077 14.159 1.00 88.69 71 LYS A O 1
ATOM 572 N N . GLN A 1 72 ? -17.903 2.977 12.802 1.00 87.44 72 GLN A N 1
ATOM 573 C CA . GLN A 1 72 ? -18.929 2.368 11.957 1.00 87.44 72 GLN A CA 1
ATOM 574 C C . GLN A 1 72 ? -19.845 1.418 12.740 1.00 87.44 72 GLN A C 1
ATOM 576 O O . GLN A 1 72 ? -21.048 1.441 12.530 1.00 87.44 72 GLN A O 1
ATOM 581 N N . ARG A 1 73 ? -19.307 0.638 13.688 1.00 80.06 73 ARG A N 1
ATOM 582 C CA . ARG A 1 73 ? -20.107 -0.228 14.575 1.00 80.06 73 ARG A CA 1
ATOM 583 C C . ARG A 1 73 ? -21.019 0.553 15.535 1.00 80.06 73 ARG A C 1
ATOM 585 O O . ARG A 1 73 ? -21.975 -0.011 16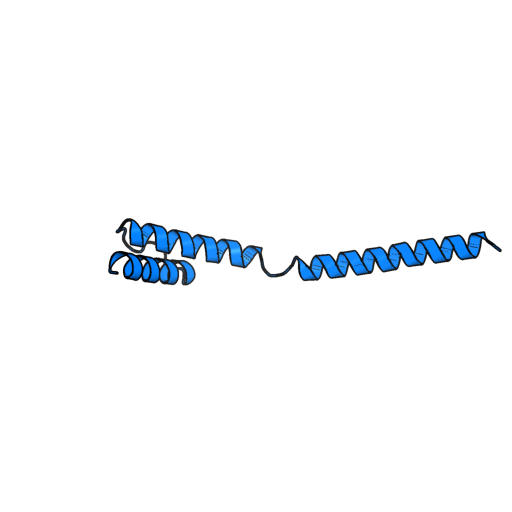.057 1.00 80.06 73 ARG A O 1
ATOM 592 N N . LYS A 1 74 ? -20.670 1.805 15.846 1.00 77.62 74 LYS A N 1
ATOM 593 C CA . LYS A 1 74 ? -21.408 2.673 16.781 1.00 77.62 74 LYS A CA 1
ATOM 594 C C . LYS A 1 74 ? -22.423 3.594 16.096 1.00 77.62 74 LYS A C 1
ATOM 596 O O . LYS A 1 74 ? -23.203 4.214 16.816 1.00 77.62 74 LYS A O 1
ATOM 601 N N . SER A 1 75 ? -22.362 3.727 14.769 1.00 68.25 75 SER A N 1
ATOM 602 C CA . SER A 1 75 ? -23.344 4.464 13.963 1.00 68.25 75 SER A CA 1
ATOM 603 C C . SER A 1 75 ? -24.550 3.597 13.640 1.00 68.25 75 SER A C 1
ATOM 605 O O . SER A 1 75 ? -25.597 4.222 13.367 1.00 68.25 75 SER A O 1
#

Secondary structure (DSSP, 8-state):
-HHHHHHHHHHHHHHHHHHHHHHHHHHH-SSHHHHHHHHHHHHHHHHHHHHTPPP----HHHHHHHHHHHHHHH-

Organism: Aeromonas caviae (NCBI:txid648)

Foldseek 3Di:
DVVVVVVVVVVCCVVVVVVVVVVVVVVVPPVVVVVVVLVVLLCCLLVCLLVVHDQDDPDPSSVNSVVVNVVVNVD